Protein AF-W2TJY9-F1 (afdb_monomer)

InterPro domains:
  IPR000795 Translational (tr)-type GTP-binding domain [PF00009] (7-123)
  IPR000795 Translational (tr)-type GTP-binding domain [PS51722] (1-134)
  IPR027417 P-loop containing nucleoside triphosphate hydrolase [G3DSA:3.40.50.300] (1-137)
  IPR027417 P-loop containing nucleoside triphosphate hydrolase [SSF52540] (5-133)
  IPR050055 Elongation factor Tu GTPase [PTHR43721] (11-140)

Nearest PDB structures (foldseek):
  2hcj-assembly1_B  TM=8.454E-01  e=2.134E-10  Escherichia coli
  2bvn-assembly2_B  TM=8.977E-01  e=1.818E-08  Escherichia coli BL21
  1exm-assembly1_A  TM=8.755E-01  e=1.507E-08  Thermus thermophilus
  2bvn-assembly1_A  TM=8.985E-01  e=5.610E-08  Escherichia coli BL21
  4v5p-assembly2_CZ  TM=8.794E-01  e=6.359E-08  Thermus thermophilus HB8

Mean predicted aligned error: 10.62 Å

Radius of gyration: 18.31 Å; Cα contacts (8 Å, |Δi|>4): 178; chains: 1; bounding box: 53×36×45 Å

Solvent-accessible surface area (backbone atoms only — not comparable to full-atom values): 9910 Å² total; per-residue (Å²): 141,79,74,46,76,48,79,47,78,56,95,93,38,80,44,79,43,73,51,76,68,77,51,83,90,37,49,64,59,49,61,71,51,40,88,75,46,79,56,46,78,46,77,35,42,54,76,76,43,82,42,74,57,50,49,52,52,50,48,51,38,29,72,64,25,26,83,37,41,38,38,33,31,30,46,42,82,77,44,59,77,88,48,48,66,58,50,51,50,51,52,51,53,51,42,40,75,53,56,27,43,82,84,44,53,72,47,79,37,32,84,88,64,73,47,72,68,58,54,50,51,52,51,51,51,49,64,72,67,62,78,80,80,87,77,73,86,87,61,84,82,83,77,84,75,85,72,85,79,81,91,78,93,77,86,82,78,133

Structure (mmCIF, N/CA/C/O backbone):
data_AF-W2TJY9-F1
#
_entry.id   AF-W2TJY9-F1
#
loop_
_atom_site.group_PDB
_atom_site.id
_atom_site.type_symbol
_atom_site.label_atom_id
_atom_site.label_alt_id
_atom_site.label_comp_id
_atom_site.label_asym_id
_atom_site.label_entity_id
_atom_site.label_seq_id
_atom_site.pdbx_PDB_ins_code
_atom_site.Cartn_x
_atom_site.Cartn_y
_atom_site.Cartn_z
_atom_site.occupancy
_atom_site.B_iso_or_equiv
_atom_site.auth_seq_id
_atom_site.auth_comp_id
_atom_site.auth_asym_id
_atom_site.auth_atom_id
_atom_site.pdbx_PDB_model_num
ATOM 1 N N . ILE A 1 1 ? 17.921 -19.002 2.639 1.00 49.31 1 ILE A N 1
ATOM 2 C CA . ILE A 1 1 ? 16.956 -17.922 2.948 1.00 49.31 1 ILE A CA 1
ATOM 3 C C . ILE A 1 1 ? 16.303 -17.548 1.627 1.00 49.31 1 ILE A C 1
ATOM 5 O O . ILE A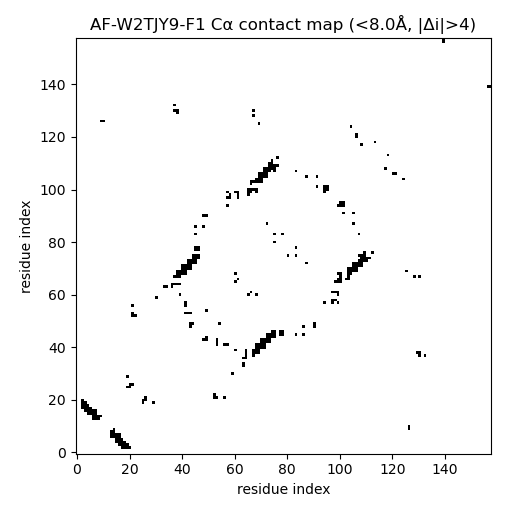 1 1 ? 17.015 -17.118 0.729 1.00 49.31 1 ILE A O 1
ATOM 9 N N . THR A 1 2 ? 15.018 -17.851 1.461 1.00 51.41 2 THR A N 1
ATOM 10 C CA . THR A 1 2 ? 14.416 -18.044 0.132 1.00 51.41 2 THR A CA 1
ATOM 11 C C . THR A 1 2 ? 13.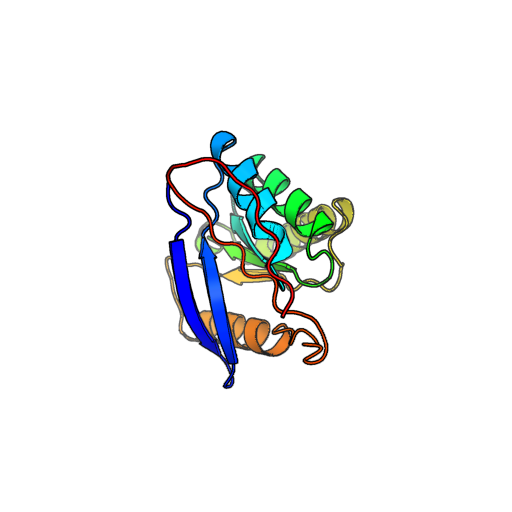299 -17.026 -0.076 1.00 51.41 2 THR A C 1
ATOM 13 O O . THR A 1 2 ? 12.339 -17.023 0.689 1.00 51.41 2 THR A O 1
ATOM 16 N N . LEU A 1 3 ? 13.430 -16.166 -1.093 1.00 63.72 3 LEU A N 1
ATOM 17 C CA . LEU A 1 3 ? 12.307 -15.378 -1.608 1.00 63.72 3 LEU A CA 1
ATOM 18 C C . LEU A 1 3 ? 11.217 -16.354 -2.055 1.00 63.72 3 LEU A C 1
ATOM 20 O O . LEU A 1 3 ? 11.516 -17.333 -2.746 1.00 63.72 3 LEU A O 1
ATOM 24 N N . ARG A 1 4 ? 9.969 -16.125 -1.643 1.00 70.88 4 ARG A N 1
ATOM 25 C CA . ARG A 1 4 ? 8.862 -16.969 -2.094 1.00 70.88 4 ARG A CA 1
ATOM 26 C C . ARG A 1 4 ? 8.313 -16.401 -3.391 1.00 70.88 4 ARG A C 1
ATOM 28 O O . ARG A 1 4 ? 7.947 -15.231 -3.445 1.00 70.88 4 ARG A O 1
ATOM 35 N N . PHE A 1 5 ? 8.240 -17.254 -4.405 1.00 76.38 5 PHE A N 1
ATOM 36 C CA . PHE A 1 5 ? 7.655 -16.926 -5.696 1.00 76.38 5 PHE A CA 1
ATOM 37 C C . PHE A 1 5 ? 6.294 -17.603 -5.812 1.00 76.38 5 PHE A C 1
ATOM 39 O O . PHE A 1 5 ? 6.168 -18.803 -5.565 1.00 76.38 5 PHE A O 1
ATOM 46 N N . SER A 1 6 ? 5.280 -16.847 -6.205 1.00 81.12 6 SER A N 1
ATOM 47 C CA . SER A 1 6 ? 3.993 -17.389 -6.638 1.00 81.12 6 SER A CA 1
ATOM 48 C C . SER A 1 6 ? 3.557 -16.702 -7.928 1.00 81.12 6 SER A C 1
ATOM 50 O O . SER A 1 6 ? 4.015 -15.608 -8.244 1.00 81.12 6 SER A O 1
ATOM 52 N N . SER A 1 7 ? 2.715 -17.358 -8.724 1.00 82.19 7 SER A N 1
ATOM 53 C CA . SER A 1 7 ? 2.189 -16.771 -9.958 1.00 82.19 7 SER A CA 1
ATOM 54 C C . SER A 1 7 ? 0.681 -16.635 -9.879 1.00 82.19 7 SER A C 1
ATOM 56 O O . SER A 1 7 ? 0.002 -17.594 -9.515 1.00 82.19 7 SER A O 1
ATOM 58 N N . LEU A 1 8 ? 0.165 -15.482 -10.288 1.00 82.81 8 LEU A N 1
ATOM 59 C CA . LEU A 1 8 ? -1.263 -15.215 -10.408 1.00 82.81 8 LEU A CA 1
ATOM 60 C C . LEU A 1 8 ? -1.569 -14.779 -11.841 1.00 82.81 8 LEU A C 1
ATOM 62 O O . LEU A 1 8 ? -0.791 -14.042 -12.443 1.00 82.81 8 LEU A O 1
ATOM 66 N N . ILE A 1 9 ? -2.695 -15.226 -12.396 1.00 82.25 9 ILE A N 1
ATOM 67 C CA . ILE A 1 9 ? -3.182 -14.723 -13.684 1.00 82.25 9 ILE A CA 1
ATOM 68 C C . ILE A 1 9 ? -4.273 -13.695 -13.404 1.00 82.25 9 ILE A C 1
ATOM 70 O O . ILE A 1 9 ? -5.287 -14.022 -12.795 1.00 82.25 9 ILE A O 1
ATOM 74 N N . VAL A 1 10 ? -4.065 -12.460 -13.854 1.00 80.44 10 VAL A N 1
ATOM 75 C CA . VAL A 1 10 ? -5.022 -11.357 -13.717 1.00 80.44 10 VAL A CA 1
ATOM 76 C C . VAL A 1 10 ? -5.249 -10.753 -15.094 1.00 80.44 10 VAL A C 1
ATOM 78 O O . VAL A 1 10 ? -4.301 -10.318 -15.744 1.00 80.44 10 VAL A O 1
ATOM 81 N N . SER A 1 11 ? -6.501 -10.751 -15.560 1.00 76.81 11 SER A N 1
ATOM 82 C CA . SER A 1 11 ? -6.897 -10.151 -16.846 1.00 76.81 11 SER A CA 1
ATOM 83 C C . SER A 1 11 ? -6.040 -10.617 -18.032 1.00 76.81 11 SER A C 1
ATOM 85 O O . SER A 1 11 ? -5.570 -9.814 -18.836 1.00 76.81 11 SER A O 1
ATOM 87 N N . GLY A 1 12 ? -5.779 -11.928 -18.100 1.00 78.38 12 GLY A N 1
ATOM 88 C CA . GLY A 1 12 ? -4.968 -12.557 -19.150 1.00 78.38 12 GLY A CA 1
ATOM 89 C C . GLY A 1 12 ? -3.451 -12.381 -19.002 1.00 78.38 12 GLY A C 1
ATOM 90 O O . GLY A 1 12 ? -2.701 -12.920 -19.812 1.00 78.38 12 GLY A O 1
ATOM 91 N N . ARG A 1 13 ? -2.975 -11.678 -17.967 1.00 80.06 13 ARG A N 1
ATOM 92 C CA . ARG A 1 13 ? -1.547 -11.436 -17.706 1.00 80.06 13 ARG A CA 1
ATOM 93 C C . ARG A 1 13 ? -1.047 -12.285 -16.546 1.00 80.06 13 ARG A C 1
ATOM 95 O O . ARG A 1 13 ? -1.736 -12.436 -15.541 1.00 80.06 13 ARG A O 1
ATOM 102 N N . ARG A 1 14 ? 0.170 -12.823 -16.665 1.00 80.56 14 ARG A N 1
ATOM 103 C CA . ARG A 1 14 ? 0.833 -13.578 -15.591 1.00 80.56 14 ARG A CA 1
ATOM 104 C C . ARG A 1 14 ? 1.653 -12.624 -14.724 1.00 80.56 14 ARG A C 1
ATOM 106 O O . ARG A 1 14 ? 2.681 -12.125 -15.166 1.00 80.56 14 ARG A O 1
ATOM 113 N N . LEU A 1 15 ? 1.210 -12.419 -13.491 1.00 82.56 15 LEU A N 1
ATOM 114 C CA . LEU A 1 15 ? 1.936 -11.697 -12.454 1.00 82.56 15 LEU A CA 1
ATOM 115 C C . LEU A 1 15 ? 2.802 -12.684 -11.670 1.00 82.56 15 LEU A C 1
ATOM 117 O O . LEU A 1 15 ? 2.306 -13.711 -11.202 1.00 82.56 15 LEU A O 1
ATOM 121 N N . ALA A 1 16 ? 4.088 -12.372 -11.526 1.00 83.19 16 ALA A N 1
ATOM 122 C CA . ALA A 1 16 ? 4.973 -13.055 -10.591 1.00 83.19 16 ALA A CA 1
ATOM 123 C C . ALA A 1 16 ? 4.995 -12.261 -9.281 1.00 83.19 16 ALA A C 1
ATOM 125 O O . ALA A 1 16 ? 5.383 -11.097 -9.257 1.00 83.19 16 ALA A O 1
ATOM 126 N N . LEU A 1 17 ? 4.547 -12.887 -8.201 1.00 81.69 17 LEU A N 1
ATOM 127 C CA . LEU A 1 17 ? 4.539 -12.322 -6.862 1.00 81.69 17 LEU A CA 1
ATOM 128 C C . LEU A 1 17 ? 5.804 -12.769 -6.138 1.00 81.69 17 LEU A C 1
ATOM 130 O O . LEU A 1 17 ? 6.125 -13.960 -6.113 1.00 81.69 17 LEU A O 1
ATOM 134 N N . ILE A 1 18 ? 6.509 -11.802 -5.561 1.00 80.19 18 ILE A N 1
ATOM 135 C CA . ILE A 1 18 ? 7.763 -12.015 -4.845 1.00 80.19 18 ILE A CA 1
ATOM 136 C C . ILE A 1 18 ? 7.560 -11.532 -3.417 1.00 80.19 18 ILE A C 1
ATOM 138 O O . ILE A 1 18 ? 7.402 -10.339 -3.168 1.00 80.19 18 ILE A O 1
ATOM 142 N N . ASP A 1 19 ? 7.543 -12.476 -2.484 1.00 78.94 19 ASP A N 1
ATOM 143 C CA . ASP A 1 19 ? 7.377 -12.182 -1.065 1.00 78.94 19 ASP A CA 1
ATOM 144 C C . ASP A 1 19 ? 8.737 -11.804 -0.462 1.00 78.94 19 ASP A C 1
ATOM 146 O O . ASP A 1 19 ? 9.656 -12.632 -0.399 1.00 78.94 19 ASP A O 1
ATOM 150 N N . CYS A 1 20 ? 8.882 -10.532 -0.085 1.00 68.69 20 CYS A N 1
ATOM 151 C CA . CYS A 1 20 ? 10.118 -9.958 0.436 1.00 68.69 20 CYS A CA 1
ATOM 152 C C . CYS A 1 20 ? 10.075 -9.933 1.972 1.00 68.69 20 CYS A C 1
ATOM 154 O O . CYS A 1 20 ? 9.296 -9.175 2.549 1.00 68.69 20 CYS A O 1
ATOM 156 N N . PRO A 1 21 ? 10.902 -10.728 2.670 1.00 67.56 21 PRO A N 1
ATOM 157 C CA . PRO A 1 21 ? 10.906 -10.736 4.126 1.00 67.56 21 PRO A CA 1
ATOM 158 C C . PRO A 1 21 ? 11.585 -9.473 4.682 1.00 67.56 21 PRO A C 1
ATOM 160 O O . PRO A 1 21 ? 12.704 -9.131 4.305 1.00 67.56 21 PRO A O 1
ATOM 163 N N . GLY A 1 22 ? 10.917 -8.803 5.622 1.00 61.12 22 GLY A N 1
ATOM 164 C CA . GLY A 1 22 ? 11.274 -7.460 6.091 1.00 61.12 22 GLY A CA 1
ATOM 165 C C . GLY A 1 22 ? 12.370 -7.343 7.151 1.00 61.12 22 GLY A C 1
ATOM 166 O O . GLY A 1 22 ? 12.485 -6.302 7.790 1.00 61.12 22 GLY A O 1
ATOM 167 N N . HIS A 1 23 ? 13.151 -8.396 7.400 1.00 68.94 23 HIS A N 1
ATOM 168 C CA . HIS A 1 23 ? 14.246 -8.322 8.371 1.00 68.94 23 HIS A CA 1
ATOM 169 C C . HIS A 1 23 ? 15.490 -7.694 7.724 1.00 68.94 23 HIS A C 1
ATOM 171 O O . HIS A 1 23 ? 15.831 -8.039 6.597 1.00 68.94 23 HIS A O 1
ATOM 177 N N . ALA A 1 24 ? 16.217 -6.829 8.436 1.00 58.78 24 ALA A N 1
ATOM 178 C CA . ALA A 1 24 ? 17.338 -6.048 7.889 1.00 58.78 24 ALA A CA 1
ATOM 179 C C . ALA A 1 24 ? 18.403 -6.882 7.136 1.00 58.78 24 ALA A C 1
ATOM 181 O O . ALA A 1 24 ? 18.996 -6.421 6.162 1.00 58.78 24 ALA A O 1
ATOM 182 N N . GLY A 1 25 ? 18.604 -8.147 7.529 1.00 57.41 25 GLY A N 1
ATOM 183 C CA . GLY A 1 25 ? 19.523 -9.075 6.854 1.00 57.41 25 GLY A CA 1
ATOM 184 C C . GLY A 1 25 ? 19.114 -9.493 5.431 1.00 57.41 25 GLY A C 1
ATOM 185 O O . GLY A 1 25 ? 19.928 -10.051 4.700 1.00 57.41 25 GLY A O 1
ATOM 186 N N . LEU A 1 26 ? 17.874 -9.222 5.021 1.00 60.25 26 LEU A N 1
ATOM 187 C CA . LEU A 1 26 ? 17.270 -9.669 3.762 1.00 60.25 26 LEU A CA 1
ATOM 188 C C . LEU A 1 26 ? 17.130 -8.572 2.709 1.00 60.25 26 LEU A C 1
ATOM 190 O O . LEU A 1 26 ? 16.956 -8.874 1.528 1.00 60.25 26 LEU A O 1
ATOM 194 N N . ILE A 1 27 ? 17.296 -7.311 3.106 1.00 64.88 27 ILE A N 1
ATOM 195 C CA . ILE A 1 27 ? 17.169 -6.151 2.218 1.00 64.88 27 ILE A CA 1
ATOM 196 C C . ILE A 1 27 ? 18.169 -6.230 1.061 1.00 64.88 27 ILE A C 1
ATOM 198 O O . ILE A 1 27 ? 17.832 -5.872 -0.060 1.00 64.88 27 ILE A O 1
ATOM 202 N N . ARG A 1 28 ? 19.370 -6.788 1.275 1.00 66.12 28 ARG A N 1
ATOM 203 C CA . ARG A 1 28 ? 20.354 -7.002 0.195 1.00 66.12 28 ARG A CA 1
ATOM 204 C C . ARG A 1 28 ? 19.848 -7.941 -0.903 1.00 66.12 28 ARG A C 1
ATOM 206 O O . ARG A 1 28 ? 20.130 -7.706 -2.076 1.00 66.12 28 ARG A O 1
ATOM 213 N N . ALA A 1 29 ? 19.094 -8.980 -0.542 1.00 66.19 29 ALA A N 1
ATOM 214 C CA . ALA A 1 29 ? 18.503 -9.888 -1.522 1.00 66.19 29 ALA A CA 1
ATOM 215 C C . ALA A 1 29 ? 17.373 -9.193 -2.298 1.00 66.19 29 ALA A C 1
ATOM 217 O O . ALA A 1 29 ? 17.297 -9.328 -3.516 1.00 66.19 29 ALA A O 1
ATOM 218 N N . VAL A 1 30 ? 16.563 -8.383 -1.608 1.00 71.44 30 VAL A N 1
ATOM 219 C CA . VAL A 1 30 ? 15.499 -7.567 -2.216 1.00 71.44 30 VAL A CA 1
ATOM 220 C C . VAL A 1 30 ? 16.081 -6.518 -3.165 1.00 71.44 30 VAL A C 1
ATOM 222 O O . VAL A 1 30 ? 15.635 -6.419 -4.300 1.00 71.44 30 VAL A O 1
ATOM 225 N N . LEU A 1 31 ? 17.132 -5.800 -2.757 1.00 71.88 31 LEU A N 1
ATOM 226 C CA . LEU A 1 31 ? 17.872 -4.855 -3.600 1.00 71.88 31 LEU A CA 1
ATOM 227 C C . LEU A 1 31 ? 18.439 -5.533 -4.852 1.00 71.88 31 LEU A C 1
ATOM 229 O O . LEU A 1 31 ? 18.364 -4.969 -5.936 1.00 71.88 31 LEU A O 1
ATOM 233 N N . SER A 1 32 ? 18.961 -6.754 -4.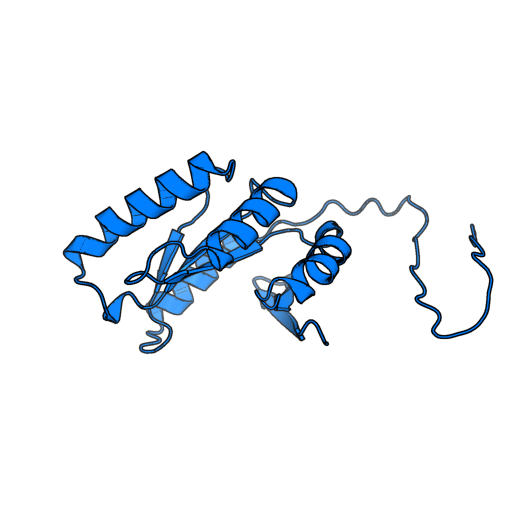732 1.00 69.19 32 SER A N 1
ATOM 234 C CA . SER A 1 32 ? 19.495 -7.489 -5.889 1.00 69.19 32 SER A CA 1
ATOM 235 C C . SER A 1 32 ? 18.393 -7.933 -6.861 1.00 69.19 32 SER A C 1
ATOM 237 O O . SER A 1 32 ? 18.624 -7.978 -8.064 1.00 69.19 32 SER A O 1
ATOM 239 N N . ALA A 1 33 ? 17.195 -8.239 -6.349 1.00 66.12 33 ALA A N 1
ATOM 240 C CA . ALA A 1 33 ? 16.020 -8.613 -7.142 1.00 66.12 33 ALA A CA 1
ATOM 241 C C . ALA A 1 33 ? 15.201 -7.405 -7.639 1.00 66.12 33 ALA A C 1
ATOM 243 O O . ALA A 1 33 ? 14.317 -7.557 -8.479 1.00 66.12 33 ALA A O 1
ATOM 244 N N . SER A 1 34 ? 15.489 -6.209 -7.129 1.00 66.00 34 SER A N 1
ATOM 245 C CA . SER A 1 34 ? 14.677 -5.013 -7.351 1.00 66.00 34 SER A CA 1
ATOM 246 C C . SER A 1 34 ? 14.632 -4.528 -8.797 1.00 66.00 34 SER A C 1
ATOM 248 O O . SER A 1 34 ? 13.642 -3.931 -9.214 1.00 66.00 34 SER A O 1
ATOM 250 N N . THR A 1 35 ? 15.664 -4.843 -9.583 1.00 65.94 35 THR A N 1
ATOM 251 C CA . THR A 1 35 ? 15.742 -4.533 -11.018 1.00 65.94 35 THR A CA 1
ATOM 252 C C . THR A 1 35 ? 14.667 -5.242 -11.839 1.00 65.94 35 THR A C 1
ATOM 254 O O . THR A 1 35 ? 14.413 -4.850 -12.973 1.00 65.94 35 THR A O 1
ATOM 257 N N . VAL A 1 36 ? 14.033 -6.272 -11.272 1.00 69.94 36 VAL A N 1
ATOM 258 C CA . VAL A 1 36 ? 12.990 -7.076 -11.917 1.00 69.94 36 VAL A CA 1
ATOM 259 C C . VAL A 1 36 ? 11.580 -6.660 -11.466 1.00 69.94 36 VAL A C 1
ATOM 261 O O . VAL A 1 36 ? 10.597 -7.237 -11.924 1.00 69.94 36 VAL A O 1
ATOM 264 N N . PHE A 1 37 ? 11.444 -5.693 -10.549 1.00 77.88 37 PHE A N 1
ATOM 265 C CA . PHE A 1 37 ? 10.138 -5.282 -10.026 1.00 77.88 37 PHE A CA 1
ATOM 266 C C . PHE A 1 37 ? 9.485 -4.212 -10.908 1.00 77.88 37 PHE A C 1
ATOM 268 O O . PHE A 1 37 ? 9.904 -3.057 -10.933 1.00 77.88 37 PHE A O 1
ATOM 275 N N . ASP A 1 38 ? 8.392 -4.583 -11.576 1.00 82.31 38 ASP A N 1
ATOM 276 C CA . ASP A 1 38 ? 7.574 -3.653 -12.364 1.00 82.31 38 ASP A CA 1
ATOM 277 C C . ASP A 1 38 ? 6.647 -2.781 -11.492 1.00 82.31 38 ASP A C 1
ATOM 279 O O . ASP A 1 38 ? 6.351 -1.627 -11.825 1.00 82.31 38 ASP A O 1
ATOM 283 N N . MET A 1 39 ? 6.174 -3.339 -10.374 1.00 86.38 39 MET A N 1
ATOM 284 C CA . MET A 1 39 ? 5.264 -2.711 -9.412 1.00 86.38 39 MET A CA 1
ATOM 285 C C . MET A 1 39 ? 5.492 -3.276 -8.007 1.00 86.38 39 MET A C 1
ATOM 287 O O . MET A 1 39 ? 6.023 -4.379 -7.860 1.00 86.38 39 MET A O 1
ATOM 291 N N . ALA A 1 40 ? 5.024 -2.563 -6.984 1.00 88.06 40 ALA A N 1
ATOM 292 C CA . ALA A 1 40 ? 5.071 -3.024 -5.600 1.00 88.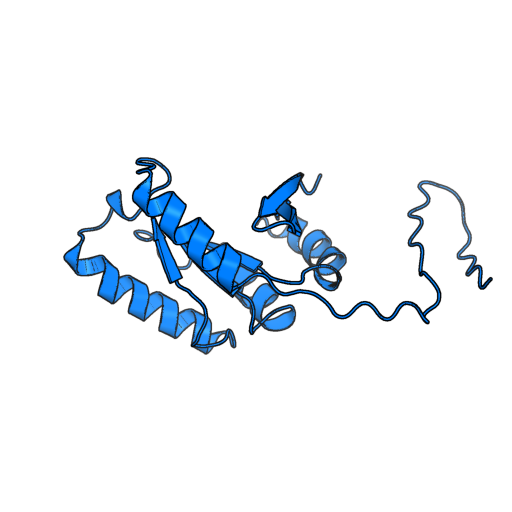06 40 ALA A CA 1
ATOM 293 C C . ALA A 1 40 ? 3.698 -2.954 -4.929 1.00 88.06 40 ALA A C 1
ATOM 295 O O . ALA A 1 40 ? 2.941 -2.005 -5.128 1.00 88.06 40 ALA A O 1
ATOM 296 N N . ILE A 1 41 ? 3.403 -3.947 -4.090 1.00 89.88 41 ILE A N 1
ATOM 297 C CA . ILE A 1 41 ? 2.260 -3.925 -3.175 1.00 89.88 41 ILE A CA 1
ATOM 298 C C . ILE A 1 41 ? 2.820 -3.850 -1.760 1.00 89.88 41 ILE A C 1
ATOM 300 O O . ILE A 1 41 ? 3.559 -4.739 -1.342 1.00 89.88 41 ILE A O 1
ATOM 304 N N . VAL A 1 42 ? 2.477 -2.797 -1.023 1.00 90.25 42 VAL A N 1
ATOM 305 C CA . VAL A 1 42 ? 2.952 -2.583 0.347 1.00 90.25 42 VAL A CA 1
ATOM 306 C C . VAL A 1 42 ? 1.782 -2.676 1.308 1.00 90.25 42 VAL A C 1
ATOM 308 O O . VAL A 1 42 ? 0.829 -1.906 1.218 1.00 90.25 42 VAL A O 1
ATOM 311 N N . VAL A 1 43 ? 1.866 -3.608 2.253 1.00 90.56 43 VAL A N 1
ATOM 312 C CA . VAL A 1 43 ? 0.851 -3.783 3.294 1.00 90.56 43 VAL A CA 1
ATOM 313 C C . VAL A 1 43 ? 1.211 -2.924 4.507 1.00 90.56 43 VAL A C 1
ATOM 315 O O . VAL A 1 43 ? 2.302 -3.041 5.064 1.00 90.56 43 VAL A O 1
ATOM 318 N N . VAL A 1 44 ? 0.285 -2.063 4.919 1.00 91.31 44 VAL A N 1
ATOM 319 C CA . VAL A 1 44 ? 0.382 -1.188 6.092 1.00 91.31 44 VAL A CA 1
ATOM 320 C C . VAL A 1 44 ? -0.727 -1.565 7.059 1.00 91.31 44 VAL A C 1
ATOM 322 O O . VAL A 1 44 ? -1.868 -1.758 6.656 1.00 91.31 44 VAL A O 1
ATOM 325 N N . GLU A 1 45 ? -0.419 -1.666 8.343 1.00 91.00 45 GLU A N 1
ATOM 326 C CA . GLU A 1 45 ? -1.427 -1.956 9.358 1.00 91.00 45 GLU A CA 1
ATOM 327 C C . GLU A 1 45 ? -2.183 -0.681 9.761 1.00 91.00 45 GLU A C 1
ATOM 329 O O . GLU A 1 45 ? -1.568 0.334 10.083 1.00 91.00 45 GLU A O 1
ATOM 334 N N . ALA A 1 46 ? -3.517 -0.723 9.761 1.00 89.81 46 ALA A N 1
ATOM 335 C CA . ALA A 1 46 ? -4.364 0.436 10.040 1.00 89.81 46 ALA A CA 1
ATOM 336 C C . ALA A 1 46 ? -4.211 0.958 11.477 1.00 89.81 46 ALA A C 1
ATOM 338 O O . ALA A 1 46 ? -4.137 2.168 11.683 1.00 89.81 46 ALA A O 1
ATOM 339 N N . SER A 1 47 ? -4.132 0.056 12.459 1.00 88.06 47 SER A N 1
ATOM 340 C CA . SER A 1 47 ? -4.001 0.388 13.885 1.00 88.06 47 SER A CA 1
ATOM 341 C C . SER A 1 47 ? -2.611 0.926 14.239 1.00 88.06 47 SER A C 1
ATOM 343 O O . SER A 1 47 ? -2.487 1.935 14.928 1.00 88.06 47 SER A O 1
ATOM 345 N N . SER A 1 48 ? -1.566 0.256 13.749 1.00 87.19 48 SER A N 1
ATOM 346 C CA . SER A 1 48 ? -0.163 0.543 14.079 1.00 87.19 48 SER A CA 1
ATOM 347 C C . SER A 1 48 ? 0.487 1.574 13.146 1.00 87.19 48 SER A C 1
ATOM 349 O O . SER A 1 48 ? 1.560 2.093 13.454 1.00 87.19 48 SER A O 1
ATOM 351 N N . GLY A 1 49 ? -0.134 1.875 12.003 1.00 86.50 49 GLY A N 1
ATOM 352 C CA . GLY A 1 49 ? 0.398 2.795 11.003 1.00 86.50 49 GLY A CA 1
ATOM 353 C C . GLY A 1 49 ? 1.696 2.305 10.353 1.00 86.50 49 GLY A C 1
ATOM 354 O O . GLY A 1 49 ? 1.955 1.106 10.233 1.00 86.50 49 GLY A O 1
ATOM 355 N N . ILE A 1 50 ? 2.523 3.253 9.904 1.00 87.00 50 ILE A N 1
ATOM 356 C CA . ILE A 1 50 ? 3.807 2.958 9.257 1.00 87.00 50 ILE A CA 1
ATOM 357 C C . ILE A 1 50 ? 4.846 2.652 10.335 1.00 87.00 50 ILE A C 1
ATOM 359 O O . ILE A 1 50 ? 5.267 3.533 11.081 1.00 87.00 50 ILE A O 1
ATOM 363 N N . GLN A 1 51 ? 5.265 1.393 10.387 1.00 89.00 51 GLN A N 1
ATOM 364 C CA . GLN A 1 51 ? 6.343 0.918 11.249 1.00 89.00 51 GLN A CA 1
ATOM 365 C C . GLN A 1 51 ? 7.710 1.103 10.562 1.00 89.00 51 GLN A C 1
ATOM 367 O O . GLN A 1 51 ? 7.748 1.247 9.338 1.00 89.00 51 GLN A O 1
ATOM 372 N N . PRO A 1 52 ? 8.843 1.052 11.294 1.00 86.00 52 PRO A N 1
ATOM 373 C CA . PRO A 1 52 ? 10.180 1.215 10.710 1.00 86.00 52 PRO A CA 1
ATOM 374 C C . PRO A 1 52 ? 10.447 0.278 9.523 1.00 86.00 52 PRO A C 1
ATOM 376 O O . PRO A 1 52 ? 10.910 0.723 8.479 1.00 86.00 52 PRO A O 1
ATOM 379 N N . GLN A 1 53 ? 10.037 -0.992 9.628 1.00 83.75 53 GLN A N 1
ATOM 380 C CA . GLN A 1 53 ? 10.144 -1.955 8.524 1.00 83.75 53 GLN A CA 1
ATOM 381 C C . GLN A 1 53 ? 9.320 -1.520 7.306 1.00 83.75 53 GLN A C 1
ATOM 383 O O . GLN A 1 53 ? 9.782 -1.593 6.174 1.00 83.75 53 GLN A O 1
ATOM 388 N N . THR A 1 54 ? 8.091 -1.049 7.510 1.00 87.00 54 THR A N 1
ATOM 389 C CA . THR A 1 54 ? 7.233 -0.566 6.421 1.00 87.00 54 THR A CA 1
ATOM 390 C C . THR A 1 54 ? 7.823 0.687 5.771 1.00 87.00 54 THR A C 1
ATOM 392 O O . THR A 1 54 ? 7.785 0.806 4.550 1.00 87.00 54 THR A O 1
ATOM 395 N N . ALA A 1 55 ? 8.413 1.592 6.558 1.00 87.25 55 ALA A N 1
ATOM 396 C CA . ALA A 1 55 ? 9.101 2.776 6.048 1.00 87.25 55 ALA A CA 1
ATOM 397 C C . ALA A 1 55 ? 10.302 2.404 5.163 1.00 87.25 55 ALA A C 1
ATOM 399 O O . ALA A 1 55 ? 10.460 2.982 4.091 1.00 87.25 55 ALA A O 1
ATOM 400 N N . GLU A 1 56 ? 11.096 1.405 5.560 1.00 85.75 56 GLU A N 1
ATOM 401 C CA . GLU A 1 56 ? 12.199 0.887 4.742 1.00 85.75 56 GLU A CA 1
ATOM 402 C C . GLU A 1 56 ? 11.699 0.328 3.402 1.00 85.75 56 GLU A C 1
ATOM 404 O O . GLU A 1 56 ? 12.222 0.698 2.354 1.00 85.75 56 GLU A O 1
ATOM 409 N N . HIS A 1 57 ? 10.641 -0.493 3.392 1.00 84.69 57 HIS A N 1
ATOM 410 C CA . HIS A 1 57 ? 10.078 -1.000 2.133 1.00 84.69 57 HIS A CA 1
ATOM 411 C C . HIS A 1 57 ? 9.512 0.115 1.253 1.00 84.69 57 HIS A C 1
ATOM 413 O O . HIS A 1 57 ? 9.702 0.081 0.039 1.00 84.69 57 HIS A O 1
ATOM 419 N N . LEU A 1 58 ? 8.841 1.110 1.838 1.00 88.00 58 LEU A N 1
ATOM 420 C CA . LEU A 1 58 ? 8.327 2.262 1.094 1.00 88.00 58 LEU A CA 1
ATOM 421 C C . LEU A 1 58 ? 9.466 3.076 0.467 1.00 88.00 58 LEU A C 1
ATOM 423 O O . LEU A 1 58 ? 9.348 3.487 -0.685 1.00 88.00 58 LEU A O 1
ATOM 427 N N . LEU A 1 59 ? 10.582 3.249 1.178 1.00 87.19 59 LEU A N 1
ATOM 428 C CA . LEU A 1 59 ? 11.780 3.898 0.647 1.00 87.19 59 LEU A CA 1
ATOM 429 C C . LEU A 1 59 ? 12.399 3.100 -0.511 1.00 87.19 59 LEU A C 1
ATOM 431 O O . LEU A 1 59 ? 12.796 3.671 -1.519 1.00 87.19 59 LEU A O 1
ATOM 435 N N . LEU A 1 60 ? 12.449 1.770 -0.412 1.00 85.19 60 LEU A N 1
ATOM 436 C CA . LEU A 1 60 ? 12.887 0.935 -1.534 1.00 85.19 60 LEU A CA 1
ATOM 437 C C . LEU A 1 60 ? 11.945 1.098 -2.735 1.00 85.19 60 LEU A C 1
ATOM 439 O O . LEU A 1 60 ? 12.394 1.282 -3.865 1.00 85.19 60 LEU A O 1
ATOM 443 N N . CYS A 1 61 ? 10.633 1.091 -2.500 1.00 86.56 61 CYS A N 1
ATOM 444 C CA . CYS A 1 61 ? 9.642 1.264 -3.560 1.00 86.56 61 CYS A CA 1
ATOM 445 C C . CYS A 1 61 ? 9.758 2.629 -4.247 1.00 86.56 61 CYS A C 1
ATOM 447 O O . CYS A 1 61 ? 9.577 2.700 -5.462 1.00 86.56 61 CYS A O 1
ATOM 449 N N . SER A 1 62 ? 10.096 3.695 -3.514 1.00 88.00 62 SER A N 1
ATOM 450 C CA . SER A 1 62 ? 10.297 5.016 -4.117 1.00 88.00 62 SER A CA 1
ATOM 451 C C . SER A 1 62 ? 11.536 5.087 -5.014 1.00 88.00 62 SER A C 1
ATOM 453 O O . SER A 1 62 ? 11.560 5.872 -5.958 1.00 88.00 62 SER A O 1
ATOM 455 N N . ILE A 1 63 ? 12.527 4.221 -4.792 1.00 84.75 63 ILE A N 1
ATOM 456 C CA . ILE A 1 63 ? 13.709 4.109 -5.654 1.00 84.75 63 ILE A CA 1
ATOM 457 C C . ILE A 1 63 ? 13.399 3.274 -6.907 1.00 84.75 63 ILE A C 1
ATOM 459 O O . ILE A 1 63 ? 13.784 3.659 -8.009 1.00 84.75 63 ILE A O 1
ATOM 463 N N . PHE A 1 64 ? 12.694 2.147 -6.765 1.00 83.31 64 PHE A N 1
ATOM 464 C CA . PHE A 1 64 ? 12.510 1.191 -7.869 1.00 83.31 64 PHE A CA 1
ATOM 465 C C . PHE A 1 64 ? 11.280 1.452 -8.734 1.00 83.31 64 PHE A C 1
ATOM 467 O O . PHE A 1 64 ? 11.345 1.391 -9.960 1.00 83.31 64 PHE A O 1
ATOM 474 N N . CYS A 1 65 ? 10.139 1.736 -8.111 1.00 85.19 65 CYS A N 1
ATOM 475 C CA . CYS A 1 65 ? 8.859 1.855 -8.801 1.00 85.19 65 CYS A CA 1
ATOM 476 C C . CYS A 1 65 ? 7.975 2.975 -8.216 1.00 85.19 65 CYS A C 1
ATOM 478 O O . CYS A 1 65 ? 6.796 2.743 -7.951 1.00 85.19 65 CYS A O 1
ATOM 480 N N . PRO A 1 66 ? 8.471 4.227 -8.094 1.00 87.50 66 PRO A N 1
ATOM 481 C CA . PRO A 1 66 ? 7.776 5.306 -7.375 1.00 87.50 66 PRO A CA 1
ATOM 482 C C . PRO A 1 66 ? 6.372 5.624 -7.903 1.00 87.50 66 PRO A C 1
ATOM 484 O O . PRO A 1 66 ? 5.527 6.112 -7.159 1.00 87.50 66 PRO A O 1
ATOM 487 N N . LYS A 1 67 ? 6.102 5.350 -9.185 1.00 87.19 67 LYS A N 1
ATOM 488 C CA . LYS A 1 67 ? 4.803 5.598 -9.835 1.00 87.19 67 LYS A CA 1
ATOM 489 C C . LYS A 1 67 ? 3.838 4.409 -9.785 1.00 87.19 67 LYS A C 1
ATOM 491 O O . LYS A 1 67 ? 2.712 4.530 -10.253 1.00 87.19 67 LYS A O 1
ATOM 496 N N . ARG A 1 68 ? 4.291 3.247 -9.311 1.00 88.81 68 ARG A N 1
ATOM 497 C CA . ARG A 1 68 ? 3.606 1.952 -9.459 1.00 88.81 68 ARG A CA 1
ATOM 498 C C . ARG A 1 68 ? 3.580 1.198 -8.131 1.00 88.81 68 ARG A C 1
ATOM 500 O O . ARG A 1 68 ? 3.978 0.037 -8.052 1.00 88.81 68 ARG A O 1
ATOM 507 N N . VAL A 1 69 ? 3.115 1.882 -7.087 1.00 91.19 69 VAL A N 1
ATOM 508 C CA . VAL A 1 69 ? 2.955 1.317 -5.743 1.00 91.19 69 VAL A CA 1
ATOM 509 C C . VAL A 1 69 ? 1.473 1.237 -5.402 1.00 91.19 69 VAL A C 1
ATOM 511 O O . VAL A 1 69 ? 0.749 2.219 -5.531 1.00 91.19 69 VAL A O 1
ATOM 514 N N . ILE A 1 70 ? 1.024 0.075 -4.942 1.00 92.00 70 ILE A N 1
ATOM 515 C CA . ILE A 1 70 ? -0.311 -0.135 -4.381 1.00 92.00 70 ILE A CA 1
ATOM 516 C C . ILE A 1 70 ? -0.142 -0.297 -2.876 1.00 92.00 70 ILE A C 1
ATOM 518 O O . ILE A 1 70 ? 0.587 -1.177 -2.420 1.00 92.00 70 ILE A O 1
ATOM 522 N N . VAL A 1 71 ? -0.809 0.540 -2.092 1.00 92.56 71 VAL A N 1
ATOM 523 C CA . VAL A 1 71 ? -0.771 0.442 -0.633 1.00 92.56 71 VAL A CA 1
ATOM 524 C C . VAL A 1 71 ? -2.029 -0.265 -0.158 1.00 92.56 71 VAL A C 1
ATOM 526 O O . VAL A 1 71 ? -3.143 0.145 -0.464 1.00 92.56 71 VAL A O 1
ATOM 529 N N . VAL A 1 72 ? -1.862 -1.326 0.616 1.00 92.50 72 VAL A N 1
ATOM 530 C CA . VAL A 1 72 ? -2.963 -2.067 1.225 1.00 92.50 72 VAL A CA 1
ATOM 531 C C . VAL A 1 72 ? -3.008 -1.715 2.701 1.00 92.50 72 VAL A C 1
ATOM 533 O O . VAL A 1 72 ? -2.074 -2.025 3.435 1.00 92.50 72 VAL A O 1
ATOM 536 N N . LEU A 1 73 ? -4.084 -1.071 3.145 1.00 92.25 73 LEU A N 1
ATOM 537 C CA . LEU A 1 73 ? -4.294 -0.753 4.552 1.00 92.25 73 LEU A CA 1
ATOM 538 C C . LEU A 1 73 ? -5.042 -1.920 5.212 1.00 92.25 73 LEU A C 1
ATOM 540 O O . LEU A 1 73 ? -6.255 -2.035 5.082 1.00 92.25 73 LEU A O 1
ATOM 544 N N . ASN A 1 74 ? -4.307 -2.809 5.875 1.00 91.00 74 ASN A N 1
ATOM 545 C CA . ASN A 1 74 ? -4.824 -4.034 6.481 1.00 91.00 74 ASN A CA 1
ATOM 546 C C . ASN A 1 74 ? -5.313 -3.816 7.927 1.00 91.00 74 ASN A C 1
ATOM 548 O O . ASN A 1 74 ? -4.885 -2.882 8.604 1.00 91.00 74 ASN A O 1
ATOM 552 N N . LYS A 1 75 ? -6.133 -4.743 8.431 1.00 89.12 75 LYS A N 1
ATOM 553 C CA . LYS A 1 75 ? -6.706 -4.763 9.788 1.00 89.12 75 LYS A CA 1
ATOM 554 C C . LYS A 1 75 ? -7.611 -3.567 10.096 1.00 89.12 75 LYS A C 1
ATOM 556 O O . LYS A 1 75 ? -7.609 -3.044 11.211 1.00 89.12 75 LYS A O 1
ATOM 561 N N . ILE A 1 76 ? -8.388 -3.122 9.109 1.00 89.00 76 ILE A N 1
ATOM 562 C CA . ILE A 1 76 ? -9.371 -2.045 9.311 1.00 89.00 76 ILE A CA 1
ATOM 563 C C . ILE A 1 76 ? -10.442 -2.408 10.345 1.00 89.00 76 ILE A C 1
ATOM 565 O O . ILE A 1 76 ? -11.031 -1.518 10.936 1.00 89.00 76 ILE A O 1
ATOM 569 N N . ASP A 1 77 ? -10.647 -3.699 10.614 1.00 87.50 77 ASP A N 1
ATOM 570 C CA . ASP A 1 77 ? -11.542 -4.212 11.653 1.00 87.50 77 ASP A CA 1
ATOM 571 C C . ASP A 1 77 ? -11.115 -3.837 13.081 1.00 87.50 77 ASP A C 1
ATOM 573 O O . ASP A 1 77 ? -11.947 -3.836 13.986 1.00 87.50 77 ASP A O 1
ATOM 577 N N . LEU A 1 78 ? -9.838 -3.493 13.286 1.00 88.38 78 LEU A N 1
ATOM 578 C CA . LEU A 1 78 ? -9.315 -3.026 14.574 1.00 88.38 78 LEU A CA 1
ATOM 579 C C . LEU A 1 78 ? -9.495 -1.516 14.785 1.00 88.38 78 LEU A C 1
ATOM 581 O O . LEU A 1 78 ? -9.126 -0.995 15.837 1.00 88.38 78 LEU A O 1
ATOM 585 N N . VAL A 1 79 ? -10.026 -0.805 13.791 1.00 88.62 79 VAL A N 1
ATOM 586 C CA . VAL A 1 79 ? -10.194 0.648 13.801 1.00 88.62 79 VAL A CA 1
ATOM 587 C C . VAL A 1 79 ? -11.663 0.980 13.545 1.00 88.62 79 VAL A C 1
ATOM 589 O O . VAL A 1 79 ? -12.381 0.244 12.874 1.00 88.62 79 VAL A O 1
ATOM 592 N N . LYS A 1 80 ? -12.146 2.101 14.081 1.00 90.31 80 LYS A N 1
ATOM 593 C CA . LYS A 1 80 ? -13.499 2.576 13.793 1.00 90.31 80 LYS A CA 1
ATOM 594 C C . LYS A 1 80 ? -13.597 3.068 12.347 1.00 90.31 80 LYS A C 1
ATOM 596 O O . LYS A 1 80 ? -12.703 3.746 11.845 1.00 90.31 80 LYS A O 1
ATOM 601 N N . GLU A 1 81 ? -14.725 2.789 11.700 1.00 87.50 81 GLU A N 1
ATOM 602 C CA . GLU A 1 81 ? -14.976 3.132 10.293 1.00 87.50 81 GLU A CA 1
ATOM 603 C C . GLU A 1 81 ? -14.806 4.633 9.996 1.00 87.50 81 GLU A C 1
ATOM 605 O O . GLU A 1 81 ? -14.217 5.024 8.989 1.00 87.50 81 GLU A O 1
ATOM 610 N N . ASN A 1 82 ? -15.221 5.492 10.930 1.00 92.00 82 ASN A N 1
ATOM 611 C CA . ASN A 1 82 ? -15.075 6.945 10.827 1.00 92.00 82 ASN A CA 1
ATOM 612 C C . ASN A 1 82 ? -13.615 7.441 10.906 1.00 92.00 82 ASN A C 1
ATOM 614 O O . ASN A 1 82 ? -13.332 8.575 10.519 1.00 92.00 82 ASN A O 1
ATOM 618 N N . GLU A 1 83 ? -12.680 6.621 11.390 1.00 91.38 83 GLU A N 1
ATOM 619 C CA . GLU A 1 83 ? -11.256 6.959 11.485 1.00 91.38 83 GLU A CA 1
ATOM 620 C C . GLU A 1 83 ? -10.464 6.534 10.237 1.00 91.38 83 GLU A C 1
ATOM 622 O O . GLU A 1 83 ? -9.408 7.115 9.959 1.00 91.38 83 GLU A O 1
ATOM 627 N N . ILE A 1 84 ? -10.984 5.590 9.441 1.00 89.88 84 ILE A N 1
ATOM 628 C CA . ILE A 1 84 ? -10.337 5.066 8.224 1.00 89.88 84 ILE A CA 1
ATOM 629 C C . ILE A 1 84 ? -9.943 6.186 7.243 1.00 89.88 84 ILE A C 1
ATOM 631 O O . ILE A 1 84 ? -8.789 6.188 6.794 1.00 89.88 84 ILE A O 1
ATOM 635 N N . PRO A 1 85 ? -10.795 7.188 6.932 1.00 92.38 85 PRO A N 1
ATOM 636 C CA . PRO A 1 85 ? -10.415 8.271 6.022 1.00 92.38 85 PRO A CA 1
ATOM 637 C C . PRO A 1 85 ? -9.246 9.107 6.556 1.00 92.38 85 PRO A C 1
ATOM 639 O O . PRO A 1 85 ? -8.362 9.521 5.802 1.00 92.38 85 PRO A O 1
ATOM 642 N N . ASN A 1 86 ? -9.203 9.331 7.872 1.00 92.94 86 ASN A N 1
ATOM 643 C CA . ASN A 1 86 ? -8.140 10.102 8.508 1.00 92.94 86 ASN A CA 1
ATOM 644 C C . ASN A 1 86 ? -6.808 9.339 8.488 1.00 92.94 86 ASN A C 1
ATOM 646 O O . ASN A 1 86 ? -5.766 9.916 8.173 1.00 92.94 86 ASN A O 1
ATOM 650 N N . ILE A 1 87 ? -6.834 8.033 8.766 1.00 92.31 87 ILE A N 1
ATOM 651 C CA . ILE A 1 87 ? -5.653 7.161 8.679 1.00 92.31 87 ILE A CA 1
ATOM 652 C C . ILE A 1 87 ? -5.156 7.089 7.237 1.00 92.31 87 ILE A C 1
ATOM 654 O O . ILE A 1 87 ? -3.974 7.310 6.984 1.00 92.31 87 ILE A O 1
ATOM 658 N N . THR A 1 88 ? -6.063 6.890 6.282 1.00 92.94 88 THR A N 1
ATOM 659 C CA . THR A 1 88 ? -5.748 6.881 4.848 1.00 92.94 88 THR A CA 1
ATOM 660 C C . THR A 1 88 ? -5.061 8.179 4.427 1.00 92.94 88 THR A C 1
ATOM 662 O O . THR A 1 88 ? -4.043 8.150 3.738 1.00 92.94 88 THR A O 1
ATOM 665 N N . LYS A 1 89 ? -5.545 9.335 4.902 1.00 93.44 89 LYS A N 1
ATOM 666 C CA . LYS A 1 89 ? -4.921 10.639 4.636 1.00 93.44 89 LYS A CA 1
ATOM 667 C C . LYS A 1 89 ? -3.526 10.764 5.255 1.00 93.44 89 LYS A C 1
ATOM 669 O O . LYS A 1 89 ? -2.638 11.338 4.627 1.00 93.44 89 LYS A O 1
ATOM 674 N N . LYS A 1 90 ? -3.310 10.234 6.465 1.00 93.25 90 LYS A N 1
ATOM 675 C CA . LYS A 1 90 ? -1.983 10.200 7.109 1.00 93.25 90 LYS A CA 1
ATOM 676 C C . LYS A 1 90 ? -1.001 9.334 6.317 1.00 93.25 90 LYS A C 1
ATOM 678 O O . LYS A 1 90 ? 0.101 9.793 6.032 1.00 93.25 90 LYS A O 1
ATOM 683 N N . VAL A 1 91 ? -1.419 8.133 5.914 1.00 93.38 91 VAL A N 1
ATOM 684 C CA . VAL A 1 91 ? -0.606 7.230 5.085 1.00 93.38 91 VAL A CA 1
ATOM 685 C C . VAL A 1 91 ? -0.296 7.878 3.737 1.00 93.38 91 VAL A C 1
ATOM 687 O O . VAL A 1 91 ? 0.864 7.900 3.340 1.00 93.38 91 VAL A O 1
ATOM 690 N N . ARG A 1 92 ? -1.285 8.505 3.084 1.00 94.06 92 ARG A N 1
ATOM 691 C CA . ARG A 1 92 ? -1.086 9.233 1.820 1.00 94.06 92 ARG A CA 1
ATOM 692 C C . ARG A 1 92 ? -0.016 10.319 1.941 1.00 94.06 92 ARG A C 1
ATOM 694 O O . ARG A 1 92 ? 0.894 10.382 1.125 1.00 94.06 92 ARG A O 1
ATOM 701 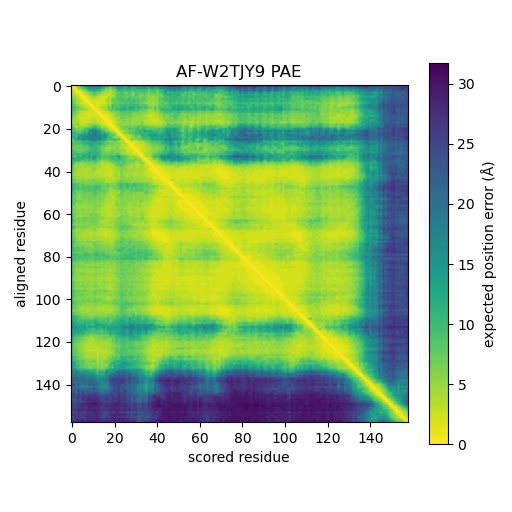N N . LYS A 1 93 ? -0.074 11.141 2.991 1.00 93.62 93 LYS A N 1
ATOM 702 C CA . LYS A 1 93 ? 0.958 12.161 3.242 1.00 93.62 93 LYS A CA 1
ATOM 703 C C . LYS A 1 93 ? 2.347 11.549 3.427 1.00 93.62 93 LYS A C 1
ATOM 705 O O . LYS A 1 93 ? 3.318 12.098 2.920 1.00 93.62 93 LYS A O 1
ATOM 710 N N . ALA A 1 94 ? 2.439 10.429 4.139 1.00 92.38 94 ALA A N 1
ATOM 711 C CA . ALA A 1 94 ? 3.712 9.769 4.397 1.00 92.38 94 ALA A CA 1
ATOM 712 C C . ALA A 1 94 ? 4.331 9.163 3.128 1.00 92.38 94 ALA A C 1
ATOM 714 O O . ALA A 1 94 ? 5.523 9.338 2.902 1.00 92.38 94 ALA A O 1
ATOM 715 N N . ILE A 1 95 ? 3.540 8.506 2.272 1.00 93.12 95 ILE A N 1
ATOM 716 C CA . ILE A 1 95 ? 4.064 7.942 1.016 1.00 93.12 95 ILE A CA 1
ATOM 717 C C . ILE A 1 95 ? 4.515 9.043 0.046 1.00 93.12 95 ILE A C 1
ATOM 719 O O . ILE A 1 95 ? 5.573 8.910 -0.565 1.00 93.12 95 ILE A O 1
ATOM 723 N N . ILE A 1 96 ? 3.785 10.165 -0.021 1.00 93.25 96 ILE A N 1
ATOM 724 C CA . ILE A 1 96 ? 4.176 11.332 -0.829 1.00 93.25 96 ILE A CA 1
ATOM 725 C C . ILE A 1 96 ? 5.501 11.905 -0.322 1.00 93.25 96 ILE A C 1
ATOM 727 O O . ILE A 1 96 ? 6.400 12.178 -1.113 1.00 93.25 96 ILE A O 1
ATOM 731 N N . ALA A 1 97 ? 5.659 12.032 1.000 1.00 92.31 97 ALA A N 1
ATOM 732 C CA . ALA A 1 97 ? 6.900 12.515 1.603 1.00 92.31 97 ALA A CA 1
ATOM 733 C C . ALA A 1 97 ? 8.110 11.608 1.302 1.00 92.31 97 ALA A C 1
ATOM 735 O O . ALA A 1 97 ? 9.239 12.089 1.273 1.00 92.31 97 ALA A O 1
ATOM 736 N N . LEU A 1 98 ? 7.880 10.316 1.050 1.00 90.56 98 LEU A N 1
ATOM 737 C CA . LEU A 1 98 ? 8.911 9.347 0.665 1.00 90.56 98 LEU A CA 1
ATOM 738 C C . LEU A 1 98 ? 9.197 9.318 -0.849 1.00 90.56 98 LEU A C 1
ATOM 740 O O . LEU A 1 98 ? 10.067 8.563 -1.281 1.00 90.56 98 LEU A O 1
ATOM 744 N N . GLY A 1 99 ? 8.497 10.125 -1.655 1.00 89.81 99 GLY A N 1
ATOM 745 C CA . GLY A 1 99 ? 8.681 10.205 -3.109 1.00 89.81 99 GLY A CA 1
ATOM 746 C C . GLY A 1 99 ? 7.841 9.213 -3.919 1.00 89.81 99 GLY A C 1
ATOM 747 O O . GLY A 1 99 ? 8.093 9.022 -5.108 1.00 89.81 99 GLY A O 1
ATOM 748 N N . ILE A 1 100 ? 6.847 8.574 -3.298 1.00 92.62 100 ILE A N 1
ATOM 749 C CA . ILE A 1 100 ? 5.867 7.734 -3.996 1.00 92.62 100 ILE A CA 1
ATOM 750 C C . ILE A 1 100 ? 4.781 8.635 -4.596 1.00 92.62 100 ILE A C 1
ATOM 752 O O . ILE A 1 100 ? 4.390 9.639 -4.000 1.00 92.62 100 ILE A O 1
ATOM 756 N N . ALA A 1 101 ? 4.282 8.277 -5.779 1.00 91.44 101 ALA A N 1
ATOM 757 C CA . ALA A 1 101 ? 3.278 9.055 -6.493 1.00 91.44 101 ALA A CA 1
ATOM 758 C C . ALA A 1 101 ? 2.005 9.261 -5.661 1.00 91.44 101 ALA A C 1
ATOM 760 O O . ALA A 1 101 ? 1.465 8.313 -5.084 1.00 91.44 101 ALA A O 1
ATOM 761 N N . GLU A 1 102 ? 1.486 10.489 -5.664 1.00 90.56 102 GLU A N 1
ATOM 762 C CA . GLU A 1 102 ? 0.242 10.850 -4.978 1.00 90.56 102 GLU A CA 1
ATOM 763 C C . GLU A 1 102 ? -0.959 10.050 -5.490 1.00 90.56 102 GLU A C 1
ATOM 765 O O . GLU A 1 102 ? -1.840 9.708 -4.705 1.00 90.56 102 GLU A O 1
ATOM 770 N N . GLU A 1 103 ? -0.939 9.665 -6.765 1.00 89.88 103 GLU A N 1
ATOM 771 C CA . GLU A 1 103 ? -1.980 8.872 -7.430 1.00 89.88 103 GLU A CA 1
ATOM 772 C C . GLU A 1 103 ? -2.024 7.407 -6.959 1.00 89.88 103 GLU A C 1
ATOM 774 O O . GLU A 1 103 ? -2.899 6.644 -7.371 1.00 89.88 103 GLU A O 1
ATOM 779 N N . SER A 1 104 ? -1.063 6.983 -6.128 1.00 91.69 104 SER A N 1
ATOM 780 C CA . SER A 1 104 ? -0.947 5.592 -5.689 1.00 91.69 104 SER A CA 1
ATOM 781 C C . SER A 1 104 ? -2.234 5.146 -4.979 1.00 91.69 104 SER A C 1
ATOM 783 O O . SER A 1 104 ? -2.699 5.828 -4.046 1.00 91.69 104 SER A O 1
ATOM 785 N N . PRO A 1 105 ? -2.843 4.023 -5.405 1.00 92.62 105 PRO A N 1
ATOM 786 C CA . PRO A 1 105 ? -4.067 3.530 -4.798 1.00 92.62 105 PRO A CA 1
ATOM 787 C C . PRO A 1 105 ? -3.794 3.049 -3.372 1.00 92.62 105 PRO A C 1
ATOM 789 O O . PRO A 1 105 ? -2.812 2.352 -3.110 1.00 92.62 105 PRO A O 1
ATOM 792 N N . ILE A 1 106 ? -4.686 3.425 -2.452 1.00 93.12 106 ILE A N 1
ATOM 793 C CA . ILE A 1 106 ? -4.689 2.947 -1.068 1.00 93.12 106 ILE A CA 1
ATOM 794 C C . ILE A 1 106 ? -5.987 2.172 -0.869 1.00 93.12 106 ILE A C 1
ATOM 796 O O . ILE A 1 106 ? -7.056 2.775 -0.924 1.00 93.12 106 ILE A O 1
ATOM 800 N N . VAL A 1 107 ? -5.889 0.859 -0.666 1.00 91.62 107 VAL A N 1
ATOM 801 C CA . VAL A 1 107 ? -7.042 -0.043 -0.541 1.00 91.62 107 VAL A CA 1
ATOM 802 C C . VAL A 1 107 ? -7.192 -0.473 0.921 1.00 91.62 107 VAL A C 1
ATOM 804 O O . VAL A 1 107 ? -6.346 -1.229 1.411 1.00 91.62 107 VAL A O 1
ATOM 807 N N . PRO A 1 108 ? -8.212 0.015 1.647 1.00 89.69 108 PRO A N 1
ATOM 808 C CA . PRO A 1 108 ? -8.526 -0.464 2.987 1.00 89.69 108 PRO A CA 1
ATOM 809 C C . PRO A 1 108 ? -9.167 -1.853 2.930 1.00 89.69 108 PRO A C 1
ATOM 811 O O . PRO A 1 108 ? -10.148 -2.056 2.225 1.00 89.69 108 PRO A O 1
ATOM 814 N N . LEU A 1 109 ? -8.626 -2.816 3.679 1.00 89.25 109 LEU A N 1
ATOM 815 C CA . LEU A 1 109 ? -9.190 -4.163 3.771 1.00 89.25 109 LEU A CA 1
ATOM 816 C C . LEU A 1 109 ? -8.912 -4.837 5.117 1.00 89.25 109 LEU A C 1
ATOM 818 O O . LEU A 1 109 ? -8.013 -4.458 5.868 1.00 89.25 109 LEU A O 1
ATOM 822 N N . SER A 1 110 ? -9.681 -5.882 5.416 1.00 86.38 110 SER A N 1
ATOM 823 C CA . SER A 1 110 ? -9.390 -6.808 6.510 1.00 86.38 110 SER A CA 1
ATOM 824 C C . SER A 1 110 ? -9.112 -8.193 5.940 1.00 86.38 110 SER A C 1
ATOM 826 O O . SER A 1 110 ? -9.989 -8.813 5.347 1.00 86.38 110 SER A O 1
ATOM 828 N N . LEU A 1 111 ? -7.893 -8.705 6.135 1.00 78.62 111 LEU A N 1
ATOM 829 C CA . LEU A 1 111 ? -7.558 -10.082 5.748 1.00 78.62 111 LEU A CA 1
ATOM 830 C C . LEU A 1 111 ? -8.184 -11.141 6.671 1.00 78.62 111 LEU A C 1
ATOM 832 O O . LEU A 1 111 ? -8.183 -12.316 6.319 1.00 78.62 111 LEU A O 1
ATOM 836 N N . LEU A 1 112 ? -8.692 -10.757 7.849 1.00 78.19 112 LEU A N 1
ATOM 837 C CA . LEU A 1 112 ? -9.373 -11.682 8.765 1.00 78.19 112 LEU A CA 1
ATOM 838 C C . LEU A 1 112 ? -10.848 -11.860 8.398 1.00 78.19 112 LEU A C 1
ATOM 840 O O . LEU A 1 112 ? -11.389 -12.955 8.524 1.00 78.19 112 LEU A O 1
ATOM 844 N N . LYS A 1 113 ? -11.487 -10.787 7.925 1.00 74.81 113 LYS A N 1
ATOM 845 C CA . LYS A 1 113 ? -12.856 -10.790 7.407 1.00 74.81 113 LYS A CA 1
ATOM 846 C C . LYS A 1 113 ? -12.811 -10.532 5.910 1.00 74.81 113 LYS A C 1
ATOM 848 O O . LYS A 1 113 ? -13.056 -9.423 5.444 1.00 74.81 113 LYS A O 1
ATOM 853 N N . ILE A 1 114 ? -12.433 -11.569 5.171 1.00 73.50 114 ILE A N 1
ATOM 854 C CA . ILE A 1 114 ? -12.417 -11.521 3.714 1.00 73.50 114 ILE A CA 1
ATOM 855 C C . ILE A 1 114 ? -13.868 -11.546 3.229 1.00 73.50 114 ILE A C 1
ATOM 857 O O . ILE A 1 114 ? -14.471 -12.605 3.079 1.00 73.50 114 ILE A O 1
ATOM 861 N N . GLU A 1 115 ? -14.431 -10.363 3.014 1.00 76.62 115 GLU A N 1
ATOM 862 C CA . GLU A 1 115 ? -15.680 -10.190 2.279 1.00 76.62 115 GLU A CA 1
ATOM 863 C C . GLU A 1 115 ? -15.384 -10.220 0.772 1.00 76.62 115 GLU A C 1
ATOM 865 O O . GLU A 1 115 ? -14.391 -9.647 0.309 1.00 76.62 115 GLU A O 1
ATOM 870 N N . GLU A 1 116 ? -16.239 -10.881 -0.013 1.00 75.81 116 GLU A N 1
ATOM 871 C CA . GLU A 1 116 ? -16.058 -11.018 -1.469 1.00 75.81 116 GLU A CA 1
ATOM 872 C C . GLU A 1 116 ? -15.948 -9.654 -2.172 1.00 75.81 116 GLU A C 1
ATOM 874 O O . GLU A 1 116 ? -15.144 -9.482 -3.092 1.00 75.81 116 GLU A O 1
ATOM 879 N N . ASN A 1 117 ? -16.685 -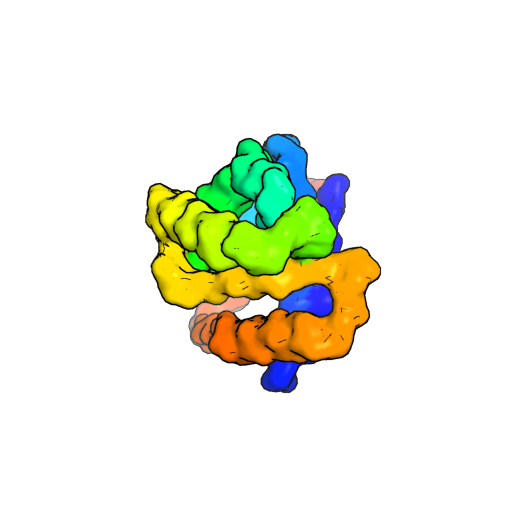8.656 -1.678 1.00 77.25 117 ASN A N 1
ATOM 880 C CA . ASN A 1 117 ? -16.675 -7.291 -2.206 1.00 77.25 117 ASN A CA 1
ATOM 881 C C . ASN A 1 117 ? -15.293 -6.627 -2.082 1.00 77.25 117 ASN A C 1
ATOM 883 O O . ASN A 1 117 ? -14.824 -5.986 -3.023 1.00 77.25 117 ASN A O 1
ATOM 887 N N . THR A 1 118 ? -14.609 -6.824 -0.955 1.00 78.38 118 THR A N 1
ATOM 888 C CA . THR A 1 118 ? -13.299 -6.218 -0.675 1.00 78.38 118 THR A CA 1
ATOM 889 C C . THR A 1 118 ? -12.199 -6.840 -1.533 1.00 78.38 118 THR A C 1
ATOM 891 O O . THR A 1 118 ? -11.316 -6.145 -2.040 1.00 78.38 118 THR A O 1
ATOM 894 N N . LEU A 1 119 ? -12.266 -8.157 -1.761 1.00 81.06 119 LEU A N 1
ATOM 895 C CA . LEU A 1 119 ? -11.375 -8.821 -2.714 1.00 81.06 119 LEU A CA 1
ATOM 896 C C . LEU A 1 119 ? -11.603 -8.315 -4.134 1.00 81.06 119 LEU A C 1
ATOM 898 O O . LEU A 1 119 ? -10.639 -8.077 -4.861 1.00 81.06 119 LEU A O 1
ATOM 902 N N . HIS A 1 120 ? -12.862 -8.131 -4.528 1.00 83.44 120 HIS A N 1
ATOM 903 C CA . HIS A 1 120 ? -13.192 -7.619 -5.849 1.00 83.44 120 HIS A CA 1
ATOM 904 C C . HIS A 1 120 ? -12.626 -6.206 -6.068 1.00 83.44 120 HIS A C 1
ATOM 906 O O . HIS A 1 120 ? -12.084 -5.919 -7.137 1.00 83.44 120 HIS A O 1
ATOM 912 N N . GLU A 1 121 ? -12.682 -5.332 -5.060 1.00 84.69 121 GLU A N 1
ATOM 913 C CA . GLU A 1 121 ? -12.073 -4.000 -5.124 1.00 84.69 121 GLU A CA 1
ATOM 914 C C . GLU A 1 121 ? -10.551 -4.075 -5.313 1.00 84.69 121 GLU A C 1
ATOM 916 O O . GLU A 1 121 ? -10.015 -3.450 -6.233 1.00 84.69 121 GLU A O 1
ATOM 921 N N . LEU A 1 122 ? -9.860 -4.903 -4.520 1.00 85.69 122 LEU A N 1
ATOM 922 C CA . LEU A 1 122 ? -8.419 -5.113 -4.666 1.00 85.69 122 LEU A CA 1
ATOM 923 C C . LEU A 1 122 ? -8.067 -5.653 -6.059 1.00 85.69 122 LEU A C 1
ATOM 925 O O . LEU A 1 122 ? -7.138 -5.159 -6.695 1.00 85.69 122 LEU A O 1
ATOM 929 N N . MET A 1 123 ? -8.822 -6.628 -6.565 1.00 85.62 123 MET A N 1
ATOM 930 C CA . MET A 1 123 ? -8.618 -7.196 -7.901 1.00 85.62 123 MET A CA 1
ATOM 931 C C . MET A 1 123 ? -8.878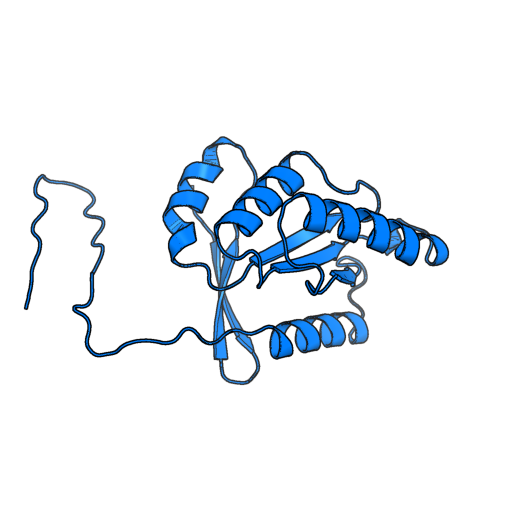 -6.177 -9.016 1.00 85.62 123 MET A C 1
ATOM 933 O O . MET A 1 123 ? -8.166 -6.169 -10.025 1.00 85.62 123 MET A O 1
ATOM 937 N N . CYS A 1 124 ? -9.857 -5.290 -8.837 1.00 86.81 124 CYS A N 1
ATOM 938 C CA .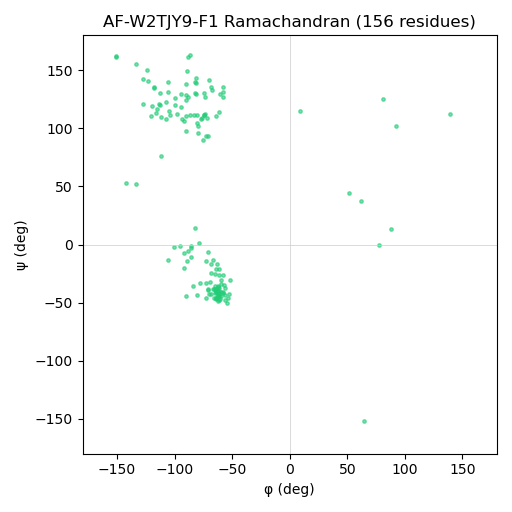 CYS A 1 124 ? -10.149 -4.196 -9.760 1.00 86.81 124 CYS A CA 1
ATOM 939 C C . CYS A 1 124 ? -8.997 -3.183 -9.801 1.00 86.81 124 CYS A C 1
ATOM 941 O O . CYS A 1 124 ? -8.540 -2.810 -10.884 1.00 86.81 124 CYS A O 1
ATOM 943 N N . VAL A 1 125 ? -8.481 -2.785 -8.633 1.00 87.69 125 VAL A N 1
ATOM 944 C CA . VAL A 1 125 ? -7.313 -1.901 -8.522 1.00 87.69 125 VAL A CA 1
ATOM 945 C C . VAL A 1 125 ? -6.084 -2.557 -9.139 1.00 87.69 125 VAL A C 1
ATOM 947 O O . VAL A 1 125 ? -5.444 -1.946 -9.989 1.00 87.69 125 VAL A O 1
ATOM 950 N N . LEU A 1 126 ? -5.803 -3.817 -8.796 1.00 86.25 126 LEU A N 1
ATOM 951 C CA . LEU A 1 126 ? -4.697 -4.575 -9.379 1.00 86.25 126 LEU A CA 1
ATOM 952 C C . LEU A 1 126 ? -4.792 -4.586 -10.899 1.00 86.25 126 LEU A C 1
ATOM 954 O O . LEU A 1 126 ? -3.833 -4.208 -11.557 1.00 86.25 126 LEU A O 1
ATOM 958 N N . THR A 1 127 ? -5.958 -4.929 -11.450 1.00 85.50 127 THR A N 1
ATOM 959 C CA . THR A 1 127 ? -6.192 -4.979 -12.900 1.00 85.50 127 THR A CA 1
ATOM 960 C C . THR A 1 127 ? -5.919 -3.641 -13.588 1.00 85.50 127 THR A C 1
ATOM 962 O O . THR A 1 127 ? -5.317 -3.627 -14.659 1.00 85.50 127 THR A O 1
ATOM 965 N N . LYS A 1 128 ? -6.334 -2.521 -12.984 1.00 85.00 128 LYS A N 1
ATOM 966 C CA . LYS A 1 128 ? -6.109 -1.169 -13.525 1.00 85.00 128 LYS A CA 1
ATOM 967 C C . LYS A 1 128 ? -4.657 -0.716 -13.402 1.00 85.00 128 LYS A C 1
ATOM 969 O O . LYS A 1 128 ? -4.177 0.027 -14.249 1.00 85.00 128 LYS A O 1
ATOM 974 N N . SER A 1 129 ? -3.978 -1.145 -12.344 1.00 83.94 129 SER A N 1
ATOM 975 C CA . SER A 1 129 ? -2.591 -0.789 -12.056 1.00 83.94 129 SER A CA 1
ATOM 976 C C . SER A 1 129 ? -1.574 -1.734 -12.700 1.00 83.94 129 SER A C 1
ATOM 978 O O . SER A 1 129 ? -0.377 -1.452 -12.613 1.00 83.94 129 SER A O 1
ATOM 980 N N . VAL A 1 130 ? -2.005 -2.830 -13.349 1.00 81.69 130 VAL A N 1
ATOM 981 C CA . VAL A 1 130 ? -1.080 -3.735 -14.041 1.00 81.69 130 VAL A CA 1
ATOM 982 C C . VAL A 1 130 ? -0.354 -2.972 -15.142 1.00 81.69 130 VAL A C 1
ATOM 984 O O . VAL A 1 130 ? -0.945 -2.557 -16.138 1.00 81.69 130 VAL A O 1
ATOM 987 N N . TYR A 1 131 ? 0.953 -2.826 -14.960 1.00 77.12 131 TYR A N 1
ATOM 988 C CA . TYR A 1 131 ? 1.852 -2.276 -15.955 1.00 77.12 131 TYR A CA 1
ATOM 989 C C . TYR A 1 131 ? 2.397 -3.388 -16.849 1.00 77.12 131 TYR A C 1
ATOM 991 O O . TYR A 1 131 ? 2.775 -4.456 -16.371 1.00 77.12 131 TYR A O 1
ATOM 999 N N . GLU A 1 132 ? 2.461 -3.111 -18.146 1.00 71.81 132 GLU A N 1
ATOM 1000 C CA . GLU A 1 132 ? 3.082 -3.990 -19.126 1.00 71.81 132 GLU A CA 1
ATOM 1001 C C . GLU A 1 132 ? 4.450 -3.410 -19.509 1.00 71.81 132 GLU A C 1
ATOM 1003 O O . GLU A 1 132 ? 4.504 -2.326 -20.101 1.00 71.81 132 GLU A O 1
ATOM 1008 N N . PRO A 1 1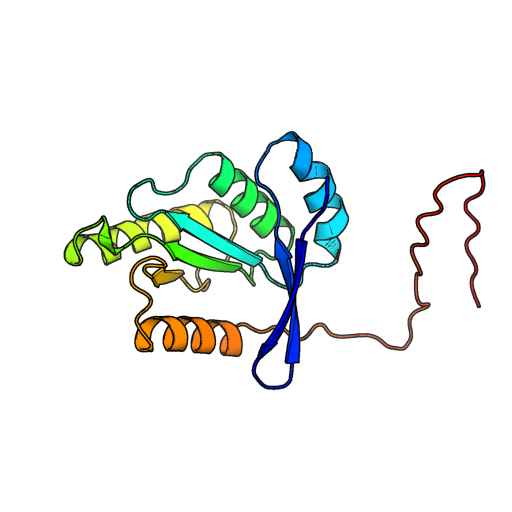33 ? 5.563 -4.068 -19.138 1.00 70.88 133 PRO A N 1
ATOM 1009 C CA . PRO A 1 133 ? 6.885 -3.592 -19.508 1.00 70.88 133 PRO A CA 1
ATOM 1010 C C . PRO A 1 133 ? 7.087 -3.708 -21.015 1.00 70.88 133 PRO A C 1
ATOM 1012 O O . PRO A 1 133 ? 6.830 -4.754 -21.615 1.00 70.88 133 PRO A O 1
ATOM 1015 N N . LEU A 1 134 ? 7.589 -2.632 -21.624 1.00 65.62 134 LEU A N 1
ATOM 1016 C CA . LEU A 1 134 ? 8.037 -2.648 -23.012 1.00 65.62 134 LEU A CA 1
ATOM 1017 C C . LEU A 1 134 ? 9.232 -3.600 -23.115 1.00 65.62 134 LEU A C 1
ATOM 1019 O O . LEU A 1 134 ? 10.305 -3.324 -22.580 1.00 65.62 134 LEU A O 1
ATOM 1023 N N . ARG A 1 135 ? 9.036 -4.744 -23.773 1.00 59.69 135 ARG A N 1
ATOM 1024 C CA . ARG A 1 135 ? 10.114 -5.691 -24.069 1.00 59.69 135 ARG A CA 1
ATOM 1025 C C . ARG A 1 135 ? 10.665 -5.378 -25.451 1.00 59.69 135 ARG A C 1
ATOM 1027 O O . ARG A 1 135 ? 10.006 -5.637 -26.455 1.00 59.69 135 ARG A O 1
ATOM 1034 N N . GLU A 1 136 ? 11.868 -4.823 -25.505 1.00 53.06 136 GLU A N 1
ATOM 1035 C CA . GLU A 1 136 ? 12.623 -4.761 -26.753 1.00 53.06 136 GLU A CA 1
ATOM 1036 C C . GLU A 1 136 ? 13.175 -6.156 -27.071 1.00 53.06 136 GLU A C 1
ATOM 1038 O O . GLU A 1 136 ? 14.045 -6.674 -26.374 1.00 53.06 136 GLU A O 1
ATOM 1043 N N . ASN A 1 137 ? 12.663 -6.783 -28.132 1.00 57.72 137 ASN A N 1
ATOM 1044 C CA . ASN A 1 137 ? 13.101 -8.115 -28.574 1.00 57.72 137 ASN A CA 1
ATOM 1045 C C . ASN A 1 137 ? 14.425 -8.096 -29.367 1.00 57.72 137 ASN A C 1
ATOM 1047 O O . ASN A 1 137 ? 14.872 -9.139 -29.835 1.00 57.72 137 ASN A O 1
ATOM 1051 N N . SER A 1 138 ? 15.037 -6.925 -29.550 1.00 53.56 138 SER A N 1
ATOM 1052 C CA . SER A 1 138 ? 16.263 -6.716 -30.331 1.00 53.56 138 SER A CA 1
ATOM 1053 C C . SER A 1 138 ? 17.549 -6.719 -29.495 1.00 53.56 138 SER A C 1
ATOM 1055 O O . SER A 1 138 ? 18.633 -6.572 -30.055 1.00 53.56 138 SER A O 1
ATOM 1057 N N . GLY A 1 139 ? 17.452 -6.871 -28.170 1.00 55.28 139 GLY A N 1
ATOM 1058 C CA . GLY A 1 139 ? 18.605 -6.943 -27.270 1.00 55.28 139 GLY A CA 1
ATOM 1059 C C . GLY A 1 139 ? 19.124 -8.369 -27.067 1.00 55.28 139 GLY A C 1
ATOM 1060 O O . GLY A 1 139 ? 18.358 -9.333 -27.067 1.00 55.28 139 GLY A O 1
ATOM 1061 N N . SER A 1 140 ? 20.431 -8.510 -26.839 1.00 47.78 140 SER A N 1
ATOM 1062 C CA . SER A 1 140 ? 21.028 -9.766 -26.382 1.00 47.78 140 SER A CA 1
ATOM 1063 C C . SER A 1 140 ? 20.432 -10.178 -25.029 1.00 47.78 140 SER A C 1
ATOM 1065 O O . SER A 1 140 ? 20.354 -9.389 -24.086 1.00 47.78 140 SER A O 1
ATOM 1067 N N . CYS A 1 141 ? 19.976 -11.429 -24.929 1.00 38.44 141 CYS A N 1
ATOM 1068 C CA . CYS A 1 141 ? 19.437 -11.979 -23.689 1.00 38.44 141 CYS A CA 1
ATOM 1069 C C . CYS A 1 141 ? 20.577 -12.202 -22.686 1.00 38.44 141 CYS A C 1
ATOM 1071 O O . CYS A 1 141 ? 21.397 -13.107 -22.849 1.00 38.44 141 CYS A O 1
ATOM 1073 N N . TRP A 1 142 ? 20.625 -11.389 -21.632 1.00 39.56 142 TRP A N 1
ATOM 1074 C CA . TRP A 1 142 ? 21.579 -11.567 -20.542 1.00 39.56 142 TRP A CA 1
ATOM 1075 C C . TRP A 1 142 ? 21.087 -12.666 -19.600 1.00 39.56 142 TRP A C 1
ATOM 1077 O O . TRP A 1 142 ? 20.271 -12.436 -18.708 1.00 39.56 142 TRP A O 1
ATOM 1087 N N . VAL A 1 143 ? 21.579 -13.888 -19.801 1.00 37.06 143 VAL A N 1
ATOM 1088 C CA . VAL A 1 143 ? 21.319 -15.002 -18.885 1.00 37.06 143 VAL A CA 1
ATOM 1089 C C . VAL A 1 143 ? 22.263 -14.889 -17.689 1.00 37.06 143 VAL A C 1
ATOM 1091 O O . VAL A 1 143 ? 23.443 -15.224 -17.780 1.00 37.06 143 VAL A O 1
ATOM 1094 N N . ILE A 1 144 ? 21.743 -14.460 -16.537 1.00 39.31 144 ILE A N 1
ATOM 1095 C CA . ILE A 1 144 ? 22.477 -14.528 -15.268 1.00 39.31 144 ILE A CA 1
ATOM 1096 C C . ILE A 1 144 ? 22.459 -15.988 -14.793 1.00 39.31 144 ILE A C 1
ATOM 1098 O O . ILE A 1 144 ? 21.545 -16.423 -14.095 1.00 39.31 144 ILE A O 1
ATOM 1102 N N . LYS A 1 145 ? 23.463 -16.776 -15.196 1.00 30.36 145 LYS A N 1
ATOM 1103 C CA . LYS A 1 145 ? 23.732 -18.090 -14.594 1.00 30.36 145 LYS A CA 1
ATOM 1104 C C . LYS A 1 145 ? 24.483 -17.887 -13.282 1.00 30.36 145 LYS A C 1
ATOM 1106 O O . LYS A 1 145 ? 25.692 -17.669 -13.277 1.00 30.36 145 LYS A O 1
ATOM 1111 N N . THR A 1 146 ? 23.789 -18.000 -12.157 1.00 33.81 146 THR A N 1
ATOM 1112 C CA . THR A 1 146 ? 24.431 -18.195 -10.854 1.00 33.81 146 THR A CA 1
ATOM 1113 C C . THR A 1 146 ? 25.008 -19.612 -10.796 1.00 33.81 146 THR A C 1
ATOM 1115 O O . THR A 1 146 ? 24.316 -20.572 -10.467 1.00 33.81 146 THR A O 1
ATOM 1118 N N . PHE A 1 147 ? 26.287 -19.756 -11.154 1.00 34.53 147 PHE A N 1
ATOM 1119 C CA . PHE A 1 147 ? 27.043 -20.988 -10.934 1.00 34.53 147 PHE A CA 1
ATOM 1120 C C . PHE A 1 147 ? 27.390 -21.110 -9.447 1.00 34.53 147 PHE A C 1
ATOM 1122 O O . PHE A 1 147 ? 28.206 -20.355 -8.919 1.00 34.53 147 PHE A O 1
ATOM 1129 N N . HIS A 1 148 ? 26.785 -22.079 -8.760 1.00 39.56 148 HIS A N 1
ATOM 1130 C CA . HIS A 1 148 ? 27.374 -22.599 -7.532 1.00 39.56 148 HIS A CA 1
ATOM 1131 C C . HIS A 1 148 ? 28.582 -23.459 -7.935 1.00 39.56 148 HIS A C 1
ATOM 1133 O O . HIS A 1 148 ? 28.413 -24.519 -8.528 1.00 39.56 148 HIS A O 1
ATOM 1139 N N . HIS A 1 149 ? 29.774 -22.971 -7.580 1.00 36.81 149 HIS A N 1
ATOM 1140 C CA . HIS A 1 149 ? 31.110 -23.557 -7.753 1.00 36.81 149 HIS A CA 1
ATOM 1141 C C . HIS A 1 149 ? 31.817 -23.417 -9.125 1.00 36.81 149 HIS A C 1
ATOM 1143 O O . HIS A 1 149 ? 31.359 -23.903 -10.151 1.00 36.81 149 HIS A O 1
ATOM 1149 N N . ILE A 1 150 ? 33.038 -22.860 -9.021 1.00 34.72 150 ILE A N 1
ATOM 1150 C CA . ILE A 1 150 ? 34.184 -22.813 -9.956 1.00 34.72 150 ILE A CA 1
ATOM 1151 C C . ILE A 1 150 ? 34.250 -21.587 -10.895 1.00 34.72 150 ILE A C 1
ATOM 1153 O O . ILE A 1 150 ? 33.570 -21.486 -11.906 1.00 34.72 150 ILE A O 1
ATOM 1157 N N . SER A 1 151 ? 35.132 -20.665 -10.484 1.00 33.91 151 SER A N 1
ATOM 1158 C CA . SER A 1 151 ? 35.909 -19.666 -11.239 1.00 33.91 151 SER A CA 1
ATOM 1159 C C . SER A 1 151 ? 35.600 -19.460 -12.729 1.00 33.91 151 SER A C 1
ATOM 1161 O O . SER A 1 151 ? 35.952 -20.295 -13.558 1.00 33.91 151 SER A O 1
ATOM 1163 N N . GLY A 1 152 ? 35.118 -18.257 -13.060 1.00 30.03 152 GLY A N 1
ATOM 1164 C CA . GLY A 1 152 ? 35.180 -17.694 -14.412 1.00 30.03 152 GLY A CA 1
ATOM 1165 C C . GLY A 1 152 ? 33.905 -16.956 -14.816 1.00 30.03 152 GLY A C 1
ATOM 1166 O O . GLY A 1 152 ? 32.861 -17.571 -15.006 1.00 30.03 152 GLY A O 1
ATOM 1167 N N . LEU A 1 153 ? 33.991 -15.631 -14.973 1.00 31.61 153 LEU A N 1
ATOM 1168 C CA . LEU A 1 153 ? 32.986 -14.854 -15.698 1.00 31.61 153 LEU A CA 1
ATOM 1169 C C . LEU A 1 153 ? 33.242 -15.088 -17.194 1.00 31.61 153 LEU A C 1
ATOM 1171 O O . LEU A 1 153 ? 34.230 -14.592 -17.730 1.00 31.61 153 LEU A O 1
ATOM 1175 N N . THR A 1 154 ? 32.384 -15.843 -17.874 1.00 30.38 154 THR A N 1
ATOM 1176 C CA . THR A 1 154 ? 32.398 -15.898 -19.342 1.00 30.38 154 THR A CA 1
ATOM 1177 C C . THR A 1 154 ? 31.127 -15.247 -19.854 1.00 30.38 154 THR A C 1
ATOM 1179 O O . THR A 1 154 ? 30.025 -15.761 -19.674 1.00 30.38 154 THR A O 1
ATOM 1182 N N . VAL A 1 155 ? 31.299 -14.078 -20.464 1.00 33.59 155 VAL A N 1
ATOM 1183 C CA . VAL A 1 155 ? 30.265 -13.404 -21.244 1.00 33.59 155 VAL A CA 1
ATOM 1184 C C . VAL A 1 155 ? 30.187 -14.134 -22.582 1.00 33.59 155 VAL A C 1
ATOM 1186 O O . VAL A 1 155 ? 31.113 -14.042 -23.381 1.00 33.59 155 VAL A O 1
ATOM 1189 N N . CYS A 1 156 ? 29.114 -14.887 -22.821 1.00 29.59 156 CYS A N 1
ATOM 1190 C CA . CYS A 1 156 ? 28.815 -15.393 -24.158 1.00 29.59 156 CYS A CA 1
ATOM 1191 C C . CYS A 1 156 ? 27.899 -14.390 -24.859 1.00 29.59 156 CYS A C 1
ATOM 1193 O O . CYS A 1 156 ? 26.716 -14.302 -24.536 1.00 29.59 156 CYS A O 1
ATOM 1195 N N . SER A 1 157 ? 28.450 -13.640 -25.809 1.00 26.58 157 SER A N 1
ATOM 1196 C CA . SER A 1 157 ? 27.679 -13.021 -26.886 1.00 26.58 157 SER A CA 1
ATOM 1197 C C . SER A 1 157 ? 27.455 -14.071 -27.976 1.00 26.58 157 SER A C 1
ATOM 1199 O O . SER A 1 157 ? 28.412 -14.741 -28.368 1.00 26.58 157 SER A O 1
ATOM 1201 N N . SER A 1 158 ? 26.210 -14.233 -28.426 1.00 34.03 158 SER A N 1
ATOM 1202 C CA . SER A 1 158 ? 25.876 -14.940 -29.672 1.00 34.03 158 SER A CA 1
ATOM 1203 C C . SER A 1 158 ? 26.513 -14.266 -30.878 1.00 34.03 158 SER A C 1
ATOM 1205 O O . SER A 1 158 ? 26.457 -13.014 -30.895 1.00 34.03 158 SER A O 1
#

Sequence (158 aa):
ITLRFSSLIVSGRRLALIDCPGHAGLIRAVLSASTVFDMAIVVVEASSGIQPQTAEHLLLCSIFCPKRVIVVLNKIDLVKENEIPNITKKVRKAIIALGIAEESPIVPLSLLKIEENTLHELMCVLTKSVYEPLRENSGSCWVIKTFHHISGLTVCSS

Organism: Necator americanus (NCBI:txid51031)

Foldseek 3Di:
DDFDWDWDQAPNDIDIDTHQDQDPVRVVVCVVCLQVDQAEEQEAELVVGQDPSSLVVLLSCLVRPLAHYAYEHEDCVVDDPVCSVVSVVVNLVSSVVSNRDSPHHYQYDYPVPDDVVSVVVVSVSCNVSDDDDDDDPPDDDDDPDPDPDDDDDDDDDD

Secondary structure (DSSP, 8-state):
---EEEEEEETTEEEEEEE---SGGGHHHHHHHGGG-S-EEEEEETTTBS-HHHHHHHHHHHHH-TTSEEEEEE-GGGS-GGGHHHHHHHHHHHHHHTT--TT--EEE--SSS--HHHHHHHHHHHHHH-------TTS--------SSS--------

pLDDT: mean 76.17, std 18.44, range [26.58, 94.06]